Protein AF-A0A357CR13-F1 (afdb_monomer)

Structure (mmCIF, N/CA/C/O backbone):
data_AF-A0A357CR13-F1
#
_entry.id   AF-A0A357CR13-F1
#
loop_
_atom_site.group_PDB
_atom_site.id
_atom_site.type_symbol
_atom_site.label_atom_id
_atom_site.label_alt_id
_atom_site.label_comp_id
_atom_site.label_asym_id
_atom_site.label_entity_id
_atom_site.label_seq_id
_atom_site.pdbx_PDB_ins_code
_atom_site.Cartn_x
_atom_site.Cartn_y
_atom_site.Cartn_z
_atom_site.occupancy
_atom_site.B_iso_or_equiv
_atom_site.auth_seq_id
_atom_site.auth_comp_id
_atom_site.auth_asym_id
_atom_site.auth_atom_id
_atom_site.pdbx_PDB_model_num
ATOM 1 N N . ILE A 1 1 ? -4.375 -8.266 3.089 1.00 84.50 1 ILE A N 1
ATOM 2 C CA . ILE A 1 1 ? -4.238 -6.834 2.730 1.00 84.50 1 ILE A CA 1
ATOM 3 C C . ILE A 1 1 ? -2.777 -6.504 2.501 1.00 84.50 1 ILE A C 1
ATOM 5 O O . ILE A 1 1 ? -2.419 -6.388 1.344 1.00 84.50 1 ILE A O 1
ATOM 9 N N . PHE A 1 2 ? -1.935 -6.434 3.542 1.00 84.94 2 PHE A N 1
ATOM 10 C CA . PHE A 1 2 ? -0.514 -6.100 3.367 1.00 84.94 2 PHE A CA 1
ATOM 11 C C . PHE A 1 2 ? 0.210 -7.053 2.399 1.00 84.94 2 PHE A C 1
ATOM 13 O O . PHE A 1 2 ? 0.783 -6.594 1.421 1.00 84.94 2 PHE A O 1
ATOM 20 N N . LYS A 1 3 ? 0.075 -8.376 2.598 1.00 89.50 3 LYS A N 1
ATOM 21 C CA . LYS A 1 3 ? 0.584 -9.396 1.660 1.00 89.50 3 LYS A CA 1
ATOM 22 C C . LYS A 1 3 ? 0.126 -9.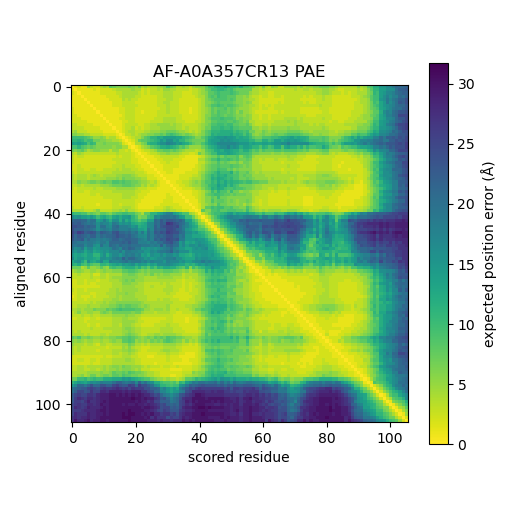144 0.219 1.00 89.50 3 LYS A C 1
ATOM 24 O O . LYS A 1 3 ? 0.949 -9.139 -0.681 1.00 89.50 3 LYS A O 1
ATOM 29 N N . ASP A 1 4 ? -1.174 -8.927 0.023 1.00 89.00 4 ASP A N 1
ATOM 30 C CA . ASP A 1 4 ? -1.768 -8.764 -1.310 1.00 89.00 4 ASP A CA 1
ATOM 31 C C . ASP A 1 4 ? -1.243 -7.497 -2.011 1.00 89.00 4 ASP A C 1
ATOM 33 O O . ASP A 1 4 ? -0.978 -7.522 -3.207 1.00 89.00 4 ASP A O 1
ATOM 37 N N . LEU A 1 5 ? -1.052 -6.402 -1.260 1.00 89.56 5 LEU A N 1
ATOM 38 C CA . LEU A 1 5 ? -0.450 -5.168 -1.776 1.00 89.56 5 LEU A CA 1
ATOM 39 C C . LEU A 1 5 ? 1.020 -5.364 -2.121 1.00 89.56 5 LEU A C 1
ATOM 41 O O . LEU A 1 5 ? 1.441 -4.978 -3.204 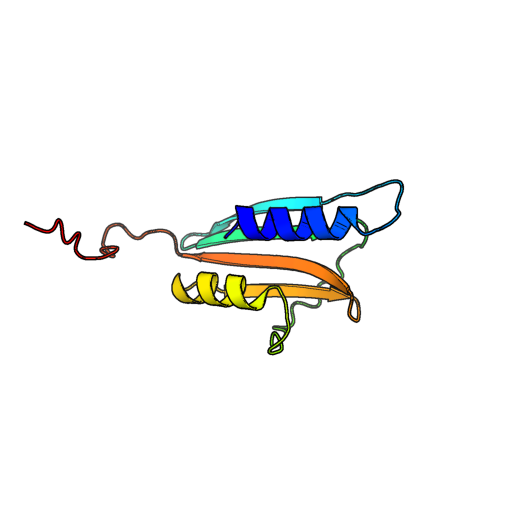1.00 89.56 5 LEU A O 1
ATOM 45 N N . LEU A 1 6 ? 1.796 -5.982 -1.231 1.00 89.75 6 LEU A N 1
ATOM 46 C CA . LEU A 1 6 ? 3.210 -6.228 -1.489 1.00 89.75 6 LEU A CA 1
ATOM 47 C C . LEU A 1 6 ? 3.398 -7.129 -2.716 1.00 89.75 6 LEU A C 1
ATOM 49 O O . LEU A 1 6 ? 4.210 -6.814 -3.575 1.00 89.75 6 LEU A O 1
ATOM 53 N N . GLN A 1 7 ? 2.602 -8.195 -2.841 1.00 91.06 7 GLN A N 1
ATOM 54 C CA . GLN A 1 7 ? 2.610 -9.059 -4.025 1.00 91.06 7 GLN A CA 1
ATOM 55 C C . GLN A 1 7 ? 2.254 -8.292 -5.299 1.00 91.06 7 GLN A C 1
ATOM 57 O O . GLN A 1 7 ? 2.892 -8.506 -6.322 1.00 91.06 7 GLN A O 1
ATOM 62 N N . TYR A 1 8 ? 1.275 -7.385 -5.236 1.00 90.25 8 TYR A N 1
ATOM 63 C CA . TYR A 1 8 ? 0.937 -6.525 -6.366 1.00 90.25 8 TYR A CA 1
ATOM 64 C C . TYR A 1 8 ? 2.121 -5.640 -6.787 1.00 90.25 8 TYR A C 1
ATOM 66 O O . TYR A 1 8 ? 2.451 -5.601 -7.967 1.00 90.25 8 TYR A O 1
ATOM 74 N N . PHE A 1 9 ? 2.784 -4.961 -5.843 1.00 89.06 9 PHE A N 1
ATOM 75 C CA . PHE A 1 9 ? 3.930 -4.096 -6.158 1.00 89.06 9 PHE A CA 1
ATOM 76 C C . PHE A 1 9 ? 5.143 -4.879 -6.666 1.00 89.06 9 PHE A C 1
ATOM 78 O O . PHE A 1 9 ? 5.809 -4.413 -7.583 1.00 89.06 9 PHE A O 1
ATOM 85 N N . VAL A 1 10 ? 5.403 -6.070 -6.120 1.00 89.75 10 VAL A N 1
ATOM 86 C CA . VAL A 1 10 ? 6.465 -6.958 -6.618 1.00 89.75 10 VAL A CA 1
ATOM 87 C C . VAL A 1 10 ? 6.170 -7.397 -8.050 1.00 89.75 10 VAL A C 1
ATOM 89 O O . VAL A 1 10 ? 7.009 -7.198 -8.918 1.00 89.75 10 VAL A O 1
ATOM 92 N N . ALA A 1 11 ? 4.962 -7.902 -8.320 1.00 89.56 11 ALA A N 1
ATOM 93 C CA . ALA A 1 11 ? 4.571 -8.308 -9.669 1.00 89.56 11 ALA A CA 1
ATOM 94 C C . ALA A 1 11 ? 4.623 -7.134 -10.657 1.00 89.56 11 ALA A C 1
ATOM 96 O O . ALA A 1 11 ? 4.994 -7.313 -11.810 1.00 89.56 11 ALA A O 1
ATOM 97 N N . TYR A 1 12 ? 4.271 -5.926 -10.209 1.00 86.31 12 TYR A N 1
ATOM 98 C CA . TYR A 1 12 ? 4.383 -4.721 -11.021 1.00 86.31 12 TYR A CA 1
ATOM 99 C C . TYR A 1 12 ? 5.845 -4.400 -11.371 1.00 86.31 12 TYR A C 1
ATOM 101 O O . TYR A 1 12 ? 6.150 -4.202 -12.543 1.00 86.31 12 TYR A O 1
ATOM 109 N N . GLU A 1 13 ? 6.758 -4.405 -10.395 1.00 85.50 13 GLU A N 1
ATOM 110 C CA . GLU A 1 13 ? 8.192 -4.181 -10.649 1.00 85.50 13 GLU A CA 1
ATOM 111 C C . GLU A 1 13 ? 8.797 -5.244 -11.574 1.00 85.50 13 GLU A C 1
ATOM 113 O O . GLU A 1 13 ? 9.571 -4.905 -12.464 1.00 85.50 13 GLU A O 1
ATOM 118 N N . GLU A 1 14 ? 8.385 -6.508 -11.447 1.00 86.44 14 GLU A N 1
ATOM 119 C CA . GLU A 1 14 ? 8.828 -7.594 -12.335 1.00 86.44 14 GLU A CA 1
ATOM 120 C C . GLU A 1 14 ? 8.446 -7.368 -13.809 1.00 86.44 14 GLU A C 1
ATOM 122 O O . GLU A 1 14 ? 9.120 -7.883 -14.701 1.00 86.44 14 GLU A O 1
ATOM 127 N N . THR A 1 15 ? 7.396 -6.585 -14.099 1.00 85.50 15 THR A N 1
ATOM 128 C CA . THR A 1 15 ? 7.038 -6.229 -15.488 1.00 85.50 15 THR A CA 1
ATOM 129 C C . THR A 1 15 ? 7.918 -5.132 -16.089 1.00 85.50 15 THR A C 1
ATOM 131 O O . THR A 1 15 ? 7.903 -4.933 -17.305 1.00 85.50 15 THR A O 1
ATOM 134 N N . ILE A 1 16 ? 8.687 -4.417 -15.266 1.00 82.50 16 ILE A N 1
ATOM 135 C CA . ILE A 1 16 ? 9.513 -3.290 -15.695 1.00 82.50 16 ILE A CA 1
ATOM 136 C C . ILE A 1 16 ? 10.928 -3.786 -15.975 1.00 82.50 16 ILE A C 1
ATOM 138 O O . ILE A 1 16 ? 11.624 -4.282 -15.090 1.00 82.50 16 ILE A O 1
ATOM 142 N N . VAL A 1 17 ? 11.391 -3.571 -17.207 1.00 79.50 17 VAL A N 1
ATOM 143 C CA . VAL A 1 17 ? 12.780 -3.837 -17.598 1.00 79.50 17 VAL A CA 1
ATOM 144 C C . VAL A 1 17 ? 13.677 -2.752 -16.998 1.00 79.50 17 VAL A C 1
ATOM 146 O O . VAL A 1 17 ? 13.767 -1.640 -17.518 1.00 79.50 17 VAL A O 1
ATOM 149 N N . CYS A 1 18 ? 14.294 -3.054 -15.860 1.00 75.56 18 CYS A N 1
ATOM 150 C CA . CYS A 1 18 ? 15.218 -2.178 -15.146 1.00 75.56 18 CYS A CA 1
ATOM 151 C C . CYS A 1 18 ? 16.254 -3.028 -14.405 1.00 75.56 18 CYS A C 1
ATOM 153 O O . CYS A 1 18 ? 15.922 -4.104 -13.916 1.00 75.56 18 CYS A O 1
ATOM 155 N N . ASP A 1 19 ? 17.485 -2.527 -14.301 1.00 74.88 19 ASP A N 1
ATOM 156 C CA . ASP A 1 19 ? 18.579 -3.224 -13.607 1.00 74.88 19 ASP A CA 1
ATOM 157 C C . ASP A 1 19 ? 18.483 -3.085 -12.079 1.00 74.88 19 ASP A C 1
ATOM 159 O O . ASP A 1 19 ? 19.049 -3.878 -11.328 1.00 74.88 19 ASP A O 1
ATOM 163 N N . GLU A 1 20 ? 17.739 -2.081 -11.612 1.00 76.25 20 GLU A N 1
ATOM 164 C CA . GLU A 1 20 ? 17.502 -1.821 -10.197 1.00 76.25 20 GLU A CA 1
ATOM 165 C C . GLU A 1 20 ? 16.003 -1.716 -9.908 1.00 76.25 20 GLU A C 1
ATOM 167 O O . GLU A 1 20 ? 15.333 -0.772 -10.341 1.00 76.25 20 GLU A O 1
ATOM 172 N N . HIS A 1 21 ? 15.489 -2.656 -9.116 1.00 81.31 21 HIS A N 1
ATOM 173 C CA . HIS A 1 21 ? 14.158 -2.585 -8.515 1.00 81.31 21 HIS A CA 1
ATOM 174 C C . HIS A 1 21 ? 14.305 -2.303 -7.023 1.00 81.31 21 HIS A C 1
ATOM 176 O O . HIS A 1 21 ? 15.034 -2.999 -6.314 1.00 81.31 21 HIS A O 1
ATOM 182 N N . GLN A 1 22 ? 13.614 -1.280 -6.521 1.00 84.88 22 GLN A N 1
ATOM 183 C CA . GLN A 1 22 ? 13.622 -0.957 -5.095 1.00 84.88 22 GLN A CA 1
ATOM 184 C C . GLN A 1 22 ? 12.208 -0.653 -4.613 1.00 84.88 22 GLN A C 1
ATOM 186 O O . GLN A 1 22 ? 11.616 0.365 -4.973 1.00 84.88 22 GLN A O 1
ATOM 191 N N . ILE A 1 23 ? 11.705 -1.517 -3.733 1.00 89.38 23 ILE A N 1
ATOM 192 C CA . ILE A 1 23 ? 10.460 -1.307 -2.997 1.00 89.38 23 ILE A CA 1
ATOM 193 C C . ILE A 1 23 ? 10.826 -0.984 -1.551 1.00 89.38 23 ILE A C 1
ATOM 195 O O . ILE A 1 23 ? 11.492 -1.767 -0.874 1.00 89.38 23 ILE A O 1
ATOM 199 N N . GLN A 1 24 ? 10.377 0.168 -1.073 1.00 90.62 24 GLN A N 1
ATOM 200 C CA . GLN A 1 24 ? 10.467 0.572 0.319 1.00 90.62 24 GLN A CA 1
ATOM 201 C C . GLN A 1 24 ? 9.142 0.277 1.015 1.00 90.62 24 GLN A C 1
ATOM 203 O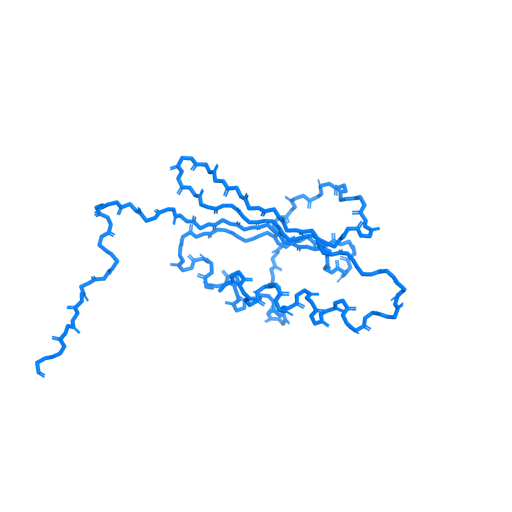 O . GLN A 1 24 ? 8.063 0.602 0.519 1.00 90.62 24 GLN A O 1
ATOM 208 N N . VAL A 1 25 ? 9.242 -0.357 2.178 1.00 92.31 25 VAL A N 1
ATOM 209 C CA . VAL A 1 25 ? 8.109 -0.659 3.044 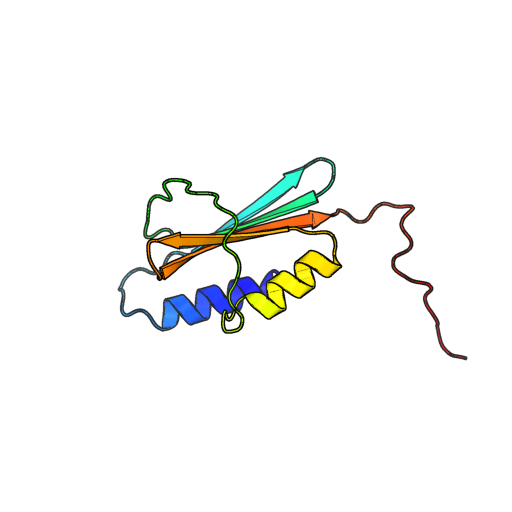1.00 92.31 25 VAL A CA 1
ATOM 210 C C . VAL A 1 25 ? 8.371 -0.001 4.386 1.00 92.31 25 VAL A C 1
ATOM 212 O O . VAL A 1 25 ? 9.360 -0.307 5.048 1.00 92.31 25 VAL A O 1
ATOM 215 N N . GLU A 1 26 ? 7.459 0.863 4.805 1.00 93.50 26 GLU A N 1
ATOM 216 C CA . GLU A 1 26 ? 7.446 1.445 6.139 1.00 93.50 26 GLU A CA 1
ATOM 217 C C . GLU A 1 26 ? 6.205 0.953 6.878 1.00 93.50 26 GLU A C 1
ATOM 219 O O . GLU A 1 26 ? 5.091 0.940 6.342 1.00 93.50 26 GLU A O 1
ATOM 224 N N . VAL A 1 27 ? 6.414 0.538 8.123 1.00 93.44 27 VAL A N 1
ATOM 225 C CA . VAL A 1 27 ? 5.351 0.125 9.034 1.00 93.44 27 VAL A CA 1
ATOM 226 C C . VAL A 1 27 ? 5.514 0.930 10.309 1.00 93.44 27 VAL A C 1
ATOM 228 O O . VAL A 1 27 ? 6.588 0.940 10.910 1.00 93.44 27 VAL A O 1
ATOM 231 N N . SER A 1 28 ? 4.453 1.610 10.711 1.00 93.81 28 SER A N 1
ATOM 232 C CA . SER A 1 28 ? 4.411 2.417 11.924 1.00 93.81 28 SER A CA 1
ATOM 233 C C . SER A 1 28 ? 3.045 2.293 12.591 1.00 93.81 28 SER A C 1
ATOM 235 O O . SER A 1 28 ? 2.146 1.593 12.114 1.00 93.81 28 SER A O 1
ATOM 237 N N . GLU A 1 29 ? 2.884 2.937 13.738 1.00 93.94 29 GLU A N 1
ATOM 238 C CA . GLU A 1 29 ? 1.604 3.006 14.424 1.00 93.94 29 GLU A CA 1
ATOM 239 C C . GLU A 1 29 ? 1.415 4.354 15.116 1.00 93.94 29 GLU A C 1
ATOM 241 O O . GLU A 1 29 ? 2.380 4.989 15.538 1.00 93.94 29 GLU A O 1
ATOM 246 N N . ASP A 1 30 ? 0.154 4.762 15.237 1.00 91.12 30 ASP A N 1
ATOM 247 C CA . ASP A 1 30 ? -0.278 5.830 16.138 1.00 91.12 30 ASP A CA 1
ATOM 248 C C . ASP A 1 30 ? -1.103 5.229 17.296 1.00 91.12 30 ASP A C 1
ATOM 250 O O . ASP A 1 30 ? -1.199 4.008 17.451 1.00 91.12 30 ASP A O 1
ATOM 254 N N . GLU A 1 31 ? -1.705 6.065 18.143 1.00 89.81 31 GLU A N 1
ATOM 255 C CA . GLU A 1 31 ? -2.535 5.612 19.272 1.00 89.81 31 GLU A CA 1
ATOM 256 C C . GLU A 1 31 ? -3.687 4.672 18.846 1.00 89.81 31 GLU A C 1
ATOM 258 O O . GLU A 1 31 ? -4.076 3.764 19.583 1.00 89.81 31 GLU A O 1
ATOM 263 N N . HIS A 1 32 ? -4.207 4.840 17.632 1.00 88.12 32 HIS A N 1
ATOM 264 C CA . HIS A 1 32 ? -5.448 4.242 17.157 1.00 88.12 32 HIS A CA 1
ATOM 2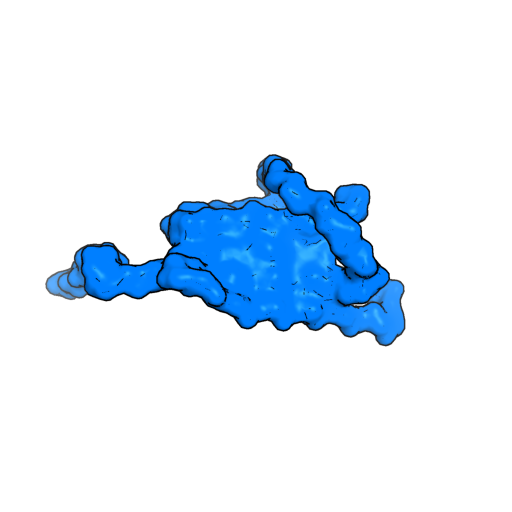65 C C . HIS A 1 32 ? -5.286 3.299 15.960 1.00 88.12 32 HIS A C 1
ATOM 267 O O . HIS A 1 32 ? -6.191 2.498 15.716 1.00 88.12 32 HIS A O 1
ATOM 273 N N . ASN A 1 33 ? -4.182 3.362 15.217 1.00 90.81 33 ASN A N 1
ATOM 274 C CA . ASN A 1 33 ? -4.031 2.723 13.915 1.00 90.81 33 ASN A CA 1
ATOM 275 C C . ASN A 1 33 ? -2.657 2.076 13.731 1.00 90.81 33 ASN A C 1
ATOM 277 O O . ASN A 1 33 ? -1.639 2.574 14.207 1.00 90.81 33 ASN A O 1
ATOM 281 N N . TYR A 1 34 ? -2.642 0.997 12.954 1.00 91.75 34 TYR A N 1
ATOM 282 C CA . TYR A 1 34 ? -1.452 0.546 12.240 1.00 91.75 34 TYR A CA 1
ATOM 283 C C . TYR A 1 34 ? -1.382 1.265 10.898 1.00 91.75 34 TYR A C 1
ATOM 285 O O . TYR A 1 34 ? -2.393 1.344 10.193 1.00 91.75 34 TYR A O 1
ATOM 293 N N . ILE A 1 35 ? -0.201 1.758 10.547 1.00 92.94 35 ILE A N 1
ATOM 294 C CA . ILE A 1 35 ? 0.058 2.580 9.370 1.00 92.94 35 ILE A CA 1
ATOM 295 C C . ILE A 1 35 ? 1.079 1.853 8.493 1.00 92.94 35 ILE A C 1
ATOM 297 O O . ILE A 1 35 ? 2.097 1.355 8.972 1.00 92.94 35 ILE A O 1
ATOM 301 N N . PHE A 1 36 ? 0.789 1.773 7.199 1.00 93.69 36 PHE A N 1
ATOM 302 C CA . PHE A 1 36 ? 1.593 1.055 6.221 1.00 93.69 36 PHE A CA 1
ATOM 303 C C . PHE A 1 36 ? 1.818 1.929 5.000 1.00 93.69 36 PHE A C 1
ATOM 305 O O . PHE A 1 36 ? 0.860 2.421 4.396 1.00 93.69 36 PHE A O 1
ATOM 312 N N . LYS A 1 37 ? 3.073 2.057 4.587 1.00 93.31 37 LYS A N 1
ATOM 313 C CA . LYS A 1 37 ? 3.460 2.763 3.371 1.00 93.31 37 LYS A CA 1
ATOM 314 C C . LYS A 1 37 ? 4.333 1.849 2.524 1.00 93.31 37 LYS A C 1
ATOM 316 O O . LYS A 1 37 ? 5.284 1.255 3.022 1.00 93.31 37 LYS A O 1
ATOM 321 N N . ILE A 1 38 ? 3.970 1.702 1.256 1.00 92.44 38 ILE A N 1
ATOM 322 C CA . ILE A 1 38 ? 4.732 0.941 0.264 1.00 92.44 38 ILE A CA 1
ATOM 323 C C . ILE A 1 38 ? 5.040 1.906 -0.869 1.00 92.44 38 ILE A C 1
ATOM 325 O O . ILE A 1 38 ? 4.114 2.457 -1.460 1.00 92.44 38 ILE A O 1
ATOM 329 N N . THR A 1 39 ? 6.311 2.132 -1.168 1.00 90.25 39 THR A N 1
ATOM 330 C CA . THR A 1 39 ? 6.745 3.048 -2.227 1.00 90.25 39 THR A CA 1
ATOM 331 C C . THR A 1 39 ? 7.789 2.399 -3.115 1.00 90.25 39 THR A C 1
ATOM 333 O O . THR A 1 39 ? 8.612 1.601 -2.672 1.00 90.25 39 THR A O 1
ATOM 336 N N . ARG A 1 40 ? 7.768 2.766 -4.389 1.00 87.38 40 ARG A N 1
ATOM 337 C CA . ARG A 1 40 ? 8.804 2.439 -5.362 1.00 87.38 40 ARG A CA 1
ATOM 338 C C . ARG A 1 40 ? 9.865 3.533 -5.260 1.00 87.38 40 ARG A C 1
ATOM 340 O O . ARG A 1 40 ? 9.573 4.708 -5.461 1.00 87.38 40 ARG A O 1
ATOM 347 N N . LYS A 1 41 ? 11.091 3.178 -4.872 1.00 72.62 41 LYS A N 1
ATOM 348 C CA . LYS A 1 41 ? 12.146 4.136 -4.472 1.00 72.62 41 LYS A CA 1
ATOM 349 C C . LYS A 1 41 ? 12.847 4.818 -5.657 1.00 72.62 41 LYS A C 1
ATOM 351 O O . LYS A 1 41 ? 13.706 5.670 -5.456 1.00 72.62 41 LYS A O 1
ATOM 356 N N . LYS A 1 42 ? 12.457 4.491 -6.892 1.00 63.66 42 LYS A N 1
ATOM 357 C CA . LYS A 1 42 ? 13.004 5.112 -8.106 1.00 63.66 42 LYS A CA 1
ATOM 358 C C . LYS A 1 42 ? 12.690 6.612 -8.204 1.00 63.66 42 LYS A C 1
ATOM 360 O O . LYS A 1 42 ? 13.333 7.314 -8.976 1.00 63.66 42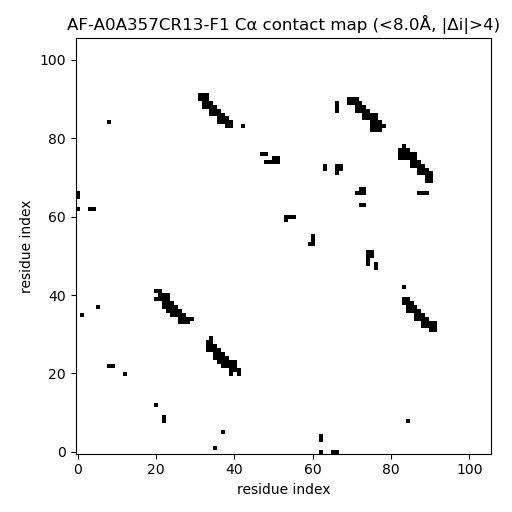 LYS A O 1
ATOM 365 N N . GLU A 1 43 ? 11.751 7.120 -7.404 1.00 54.03 43 GLU A N 1
ATOM 366 C CA . GLU A 1 43 ? 11.320 8.512 -7.459 1.00 54.03 43 GLU A CA 1
ATOM 367 C C . GLU A 1 43 ? 11.238 9.131 -6.063 1.00 54.03 43 GLU A C 1
ATOM 369 O O . GLU A 1 43 ? 10.611 8.589 -5.152 1.00 54.03 43 GLU A O 1
ATOM 374 N N . VAL A 1 44 ? 11.883 10.288 -5.894 1.00 47.22 44 VAL A N 1
ATOM 375 C CA . VAL A 1 44 ? 11.640 11.168 -4.750 1.00 47.22 44 VAL A CA 1
ATOM 376 C C . VAL A 1 44 ? 10.167 11.552 -4.819 1.00 47.22 44 VAL A C 1
ATOM 378 O O . VAL A 1 44 ? 9.751 12.270 -5.725 1.00 47.22 44 VAL A O 1
ATOM 381 N N . VAL A 1 45 ? 9.368 11.002 -3.907 1.00 49.72 45 VAL A N 1
ATOM 382 C CA . VAL A 1 45 ? 7.937 11.284 -3.827 1.00 49.72 45 VAL A CA 1
ATOM 383 C C . VAL A 1 45 ? 7.785 12.723 -3.341 1.00 49.72 45 VAL A C 1
ATOM 385 O O . VAL A 1 45 ? 7.798 12.980 -2.139 1.00 49.72 45 VAL A O 1
ATOM 388 N N . GLU A 1 46 ? 7.665 13.673 -4.267 1.00 45.88 46 GLU A N 1
ATOM 389 C CA . GLU A 1 46 ? 7.043 14.956 -3.957 1.00 45.88 46 GLU A CA 1
ATOM 390 C C . GLU A 1 46 ? 5.577 14.654 -3.633 1.00 45.88 46 GLU A C 1
ATOM 392 O O . GLU A 1 46 ? 4.794 14.228 -4.480 1.00 45.88 46 GLU A O 1
ATOM 397 N N . THR A 1 47 ? 5.248 14.737 -2.348 1.00 45.41 47 THR A N 1
ATOM 398 C CA . THR A 1 47 ? 3.962 14.356 -1.761 1.00 45.41 47 THR A CA 1
ATOM 399 C C . THR A 1 47 ? 2.808 15.171 -2.350 1.00 45.41 47 THR A C 1
ATOM 401 O O . THR A 1 47 ? 2.431 16.211 -1.822 1.00 45.41 47 THR A O 1
ATOM 404 N N . GLY A 1 48 ? 2.209 14.671 -3.428 1.00 47.47 48 GLY A N 1
ATOM 405 C CA . GLY A 1 48 ? 0.825 14.949 -3.797 1.00 47.47 48 GLY A CA 1
ATOM 406 C C . GLY A 1 48 ? -0.078 13.913 -3.134 1.00 47.47 48 GLY A C 1
ATOM 407 O O . GLY A 1 48 ? -0.469 12.937 -3.769 1.00 47.47 48 GLY A O 1
ATOM 408 N N . GLU A 1 49 ? -0.365 14.065 -1.837 1.00 49.28 49 GLU A N 1
ATOM 409 C CA . GLU A 1 49 ? -1.323 13.205 -1.125 1.00 49.28 49 GLU A CA 1
ATOM 410 C C . GLU A 1 49 ? -2.764 13.593 -1.485 1.00 49.28 49 GLU A C 1
ATOM 412 O O . GLU A 1 49 ? -3.537 14.039 -0.637 1.00 49.28 49 GLU A O 1
ATOM 417 N N . GLU A 1 50 ? -3.150 13.453 -2.752 1.00 49.12 50 GLU A N 1
ATOM 418 C CA . GLU A 1 50 ? -4.547 13.634 -3.129 1.00 49.12 50 GLU A CA 1
ATOM 419 C C . GLU A 1 50 ? -5.298 12.297 -3.080 1.00 49.12 50 GLU A C 1
ATOM 421 O O . GLU A 1 50 ? -4.818 11.276 -3.583 1.00 49.12 50 GLU A O 1
ATOM 426 N N . PRO A 1 51 ? -6.491 12.255 -2.461 1.00 50.50 51 PRO A N 1
ATOM 427 C CA . PRO A 1 51 ? -7.338 11.076 -2.502 1.00 50.50 51 PRO A CA 1
ATOM 428 C C . PRO A 1 51 ? -7.811 10.840 -3.940 1.00 50.50 51 PRO A C 1
ATOM 430 O O . PRO A 1 51 ? -8.791 11.427 -4.394 1.00 50.50 51 PRO A O 1
ATOM 433 N N . VAL A 1 52 ? -7.131 9.945 -4.655 1.00 56.34 52 VAL A N 1
ATOM 434 C CA . VAL A 1 52 ? -7.542 9.549 -6.003 1.00 56.34 52 VAL A CA 1
ATOM 435 C C . VAL A 1 52 ? -8.795 8.683 -5.914 1.00 56.34 52 VAL A C 1
ATOM 437 O O . VAL A 1 52 ? -8.841 7.669 -5.206 1.00 56.34 52 VAL A O 1
ATOM 440 N N . ASN A 1 53 ? -9.833 9.079 -6.648 1.00 57.09 53 ASN A N 1
ATOM 441 C CA . ASN A 1 53 ? -11.025 8.264 -6.817 1.00 57.09 53 ASN A CA 1
ATOM 442 C C . ASN A 1 53 ? -10.640 7.059 -7.684 1.00 57.09 53 ASN A C 1
ATOM 444 O O . ASN A 1 53 ? -10.450 7.188 -8.887 1.00 57.09 53 ASN A O 1
ATOM 448 N N . LEU A 1 54 ? -10.434 5.898 -7.057 1.00 64.44 54 LEU A N 1
ATOM 449 C CA . LEU A 1 54 ? -10.063 4.674 -7.766 1.00 64.44 54 LEU A CA 1
ATOM 450 C C . LEU A 1 54 ? -11.189 4.296 -8.742 1.00 64.44 54 LEU A C 1
ATOM 452 O O . LEU A 1 54 ? -12.253 3.833 -8.310 1.00 64.44 54 LEU A O 1
ATOM 456 N N . ASP A 1 55 ? -10.936 4.471 -10.039 1.00 64.12 55 ASP A N 1
ATOM 457 C CA . ASP A 1 55 ? -11.861 4.114 -11.114 1.00 64.12 55 ASP A CA 1
ATOM 458 C C . ASP A 1 55 ? -12.321 2.655 -11.041 1.00 64.12 55 ASP A C 1
ATOM 460 O O . ASP A 1 55 ? -11.732 1.801 -10.363 1.00 64.12 55 ASP A O 1
ATOM 464 N N . ARG A 1 56 ? -13.418 2.344 -11.748 1.00 59.19 56 ARG A N 1
ATOM 465 C CA . ARG A 1 56 ? -14.023 1.003 -11.711 1.00 59.19 56 ARG A CA 1
ATOM 466 C C . ARG A 1 56 ? -13.030 -0.109 -12.041 1.00 59.19 56 ARG A C 1
ATOM 468 O O . ARG A 1 56 ? -13.155 -1.164 -11.407 1.00 59.19 56 ARG A O 1
ATOM 475 N N . ASP A 1 57 ? -12.087 0.170 -12.935 1.00 70.56 57 ASP A N 1
ATOM 476 C CA . ASP A 1 57 ? -11.127 -0.781 -13.499 1.00 70.56 57 ASP A CA 1
ATOM 477 C C . ASP A 1 57 ? -9.772 -0.771 -12.777 1.00 70.56 57 ASP A C 1
ATOM 479 O O . ASP A 1 57 ? -8.859 -1.506 -13.143 1.00 70.56 57 ASP A O 1
ATOM 483 N N . ASN A 1 58 ? -9.634 0.020 -11.707 1.00 75.81 58 ASN A N 1
ATOM 484 C CA . ASN A 1 58 ? -8.387 0.090 -10.966 1.00 75.81 58 ASN A CA 1
ATOM 485 C C . ASN A 1 58 ? -8.111 -1.231 -10.209 1.00 75.81 58 ASN A C 1
ATOM 487 O O . ASN A 1 58 ? -8.936 -1.651 -9.381 1.00 75.81 58 ASN A O 1
ATOM 491 N N . PRO A 1 59 ? -6.939 -1.866 -10.407 1.00 79.75 59 PRO A N 1
ATOM 492 C CA . PRO A 1 59 ? -6.617 -3.165 -9.813 1.00 79.75 59 PRO A CA 1
ATOM 493 C C . PRO A 1 59 ? -6.533 -3.139 -8.278 1.00 79.75 59 PRO A C 1
ATOM 495 O O . PRO A 1 59 ? -6.717 -4.169 -7.628 1.00 79.75 59 PRO A O 1
ATOM 498 N N . LEU A 1 60 ? -6.336 -1.967 -7.664 1.00 85.56 60 LEU A N 1
ATOM 499 C CA . LEU A 1 60 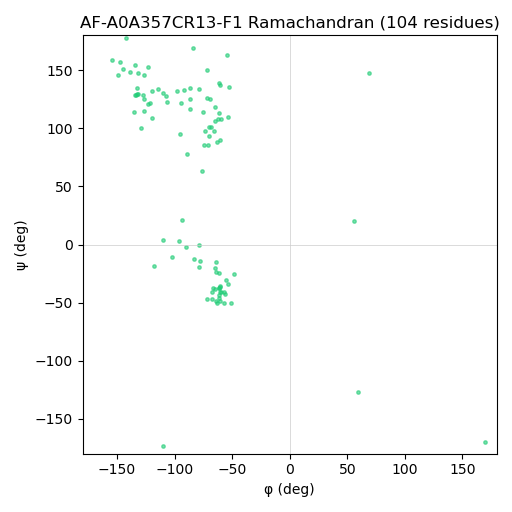? -6.278 -1.798 -6.208 1.00 85.56 60 LEU A CA 1
ATOM 500 C C . LEU A 1 60 ? -7.663 -1.682 -5.561 1.00 85.56 60 LEU A C 1
ATOM 502 O O . LEU A 1 60 ? -7.798 -1.797 -4.338 1.00 85.56 60 LEU A O 1
ATOM 506 N N . ARG A 1 61 ? -8.726 -1.495 -6.350 1.00 86.00 61 ARG A N 1
ATOM 507 C CA . ARG A 1 61 ? -10.094 -1.298 -5.853 1.00 86.00 61 ARG A CA 1
ATOM 508 C C . ARG A 1 61 ? -10.594 -2.425 -4.932 1.00 86.00 61 ARG A C 1
ATOM 510 O O . ARG A 1 61 ? -11.213 -2.103 -3.910 1.00 86.00 61 ARG A O 1
ATOM 517 N N . PRO A 1 62 ? -10.365 -3.728 -5.208 1.00 87.94 62 PRO A N 1
ATOM 518 C CA . PRO A 1 62 ? -10.758 -4.800 -4.290 1.00 87.94 62 PRO A CA 1
ATOM 519 C C . PRO A 1 62 ? -10.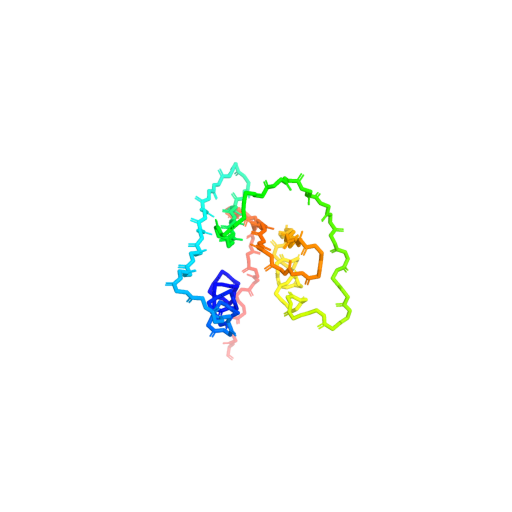057 -4.695 -2.930 1.00 87.94 62 PRO A C 1
ATOM 521 O O . PRO A 1 62 ? -10.675 -4.939 -1.890 1.00 87.94 62 PRO A O 1
ATOM 524 N N . ILE A 1 63 ? -8.787 -4.287 -2.925 1.00 88.44 63 ILE A N 1
ATOM 525 C CA . ILE A 1 63 ? -7.990 -4.117 -1.709 1.00 88.44 63 ILE A CA 1
ATOM 526 C C . ILE A 1 63 ? -8.474 -2.891 -0.928 1.00 88.44 63 ILE A C 1
ATOM 528 O O . ILE A 1 63 ? -8.755 -3.008 0.266 1.00 88.44 63 ILE A O 1
ATOM 532 N N . ALA A 1 64 ? -8.683 -1.756 -1.598 1.00 87.50 64 ALA A N 1
ATOM 533 C CA . ALA A 1 64 ? -9.219 -0.542 -0.985 1.00 87.50 64 ALA A CA 1
ATOM 534 C C . ALA A 1 64 ? -10.588 -0.786 -0.323 1.00 87.50 64 ALA A C 1
ATOM 536 O O . ALA A 1 64 ? -10.831 -0.350 0.804 1.00 87.50 64 ALA A O 1
ATOM 537 N N . LYS A 1 65 ? -11.470 -1.573 -0.961 1.00 88.44 65 LYS A N 1
ATOM 538 C CA . LYS A 1 65 ? -12.749 -1.998 -0.362 1.00 88.44 65 LYS A CA 1
ATOM 539 C C . LYS A 1 65 ? -12.555 -2.807 0.923 1.00 88.44 65 LYS A C 1
ATOM 541 O O . LYS A 1 65 ? -13.313 -2.616 1.871 1.00 88.44 65 LYS A O 1
ATOM 546 N N . ARG A 1 66 ? -11.572 -3.714 0.969 1.00 89.19 66 ARG A N 1
ATOM 547 C CA . ARG A 1 66 ? -11.262 -4.504 2.175 1.00 89.19 66 ARG A CA 1
ATOM 548 C C . ARG A 1 66 ? -10.713 -3.626 3.297 1.00 89.19 66 ARG A C 1
ATOM 550 O O . ARG A 1 66 ? -11.140 -3.798 4.430 1.00 89.19 66 ARG A O 1
ATOM 557 N N . ILE A 1 67 ? -9.849 -2.663 2.980 1.00 87.69 67 ILE A N 1
ATOM 558 C CA . ILE A 1 67 ? -9.330 -1.686 3.951 1.00 87.69 67 ILE A CA 1
ATOM 559 C C . ILE A 1 67 ? -10.476 -0.851 4.531 1.00 87.69 67 ILE A C 1
ATOM 561 O O . ILE A 1 67 ? -10.611 -0.757 5.749 1.00 87.69 67 ILE A O 1
ATOM 565 N N . LYS A 1 68 ? -11.382 -0.352 3.681 1.00 87.12 68 LYS A N 1
ATOM 566 C CA . LYS A 1 68 ? -12.564 0.406 4.117 1.00 87.12 68 LYS A CA 1
ATOM 567 C C . LYS A 1 68 ? -13.497 -0.408 5.026 1.00 87.12 68 LYS A C 1
ATOM 569 O O . LYS A 1 68 ? -14.046 0.143 5.975 1.00 87.12 68 LYS A O 1
ATOM 574 N N . LYS A 1 69 ? -13.660 -1.716 4.774 1.00 86.19 69 LYS A N 1
ATOM 575 C CA . LYS A 1 69 ? -14.426 -2.627 5.653 1.00 86.19 69 LYS A CA 1
ATOM 576 C C . LYS A 1 69 ? -13.810 -2.785 7.045 1.00 86.19 69 LYS A C 1
ATOM 578 O O . LYS A 1 69 ? -14.531 -3.112 7.976 1.00 86.19 69 LYS A O 1
ATOM 583 N N . LEU A 1 70 ? -12.508 -2.547 7.185 1.00 82.94 70 LEU A N 1
ATOM 584 C CA . LEU A 1 70 ? -11.801 -2.547 8.468 1.00 82.94 70 LEU A CA 1
ATOM 585 C C . LEU A 1 70 ? -11.708 -1.142 9.079 1.00 82.94 70 LEU A C 1
ATOM 587 O O . LEU A 1 70 ? -10.818 -0.880 9.883 1.00 82.94 70 LEU A O 1
ATOM 591 N N . HIS A 1 71 ? -12.583 -0.221 8.658 1.00 83.44 71 HIS A N 1
ATOM 592 C CA . HIS A 1 71 ? -12.552 1.194 9.044 1.00 83.44 71 HIS A CA 1
ATOM 593 C C . HIS A 1 71 ? -11.214 1.894 8.748 1.00 83.44 71 HIS A C 1
ATOM 595 O O . HIS A 1 71 ? -10.916 2.948 9.305 1.00 83.44 71 HIS A O 1
ATOM 601 N N . GLY A 1 72 ? -10.419 1.317 7.849 1.00 86.62 72 GLY A N 1
ATOM 602 C CA . GLY A 1 72 ? -9.176 1.891 7.376 1.00 86.62 72 GLY A CA 1
ATOM 603 C C . GLY A 1 72 ? -9.389 2.885 6.242 1.00 86.62 72 GLY A C 1
ATOM 604 O O . GLY A 1 72 ? -10.466 2.954 5.637 1.00 86.62 72 GLY A O 1
ATOM 605 N N . LYS A 1 73 ? -8.330 3.616 5.898 1.00 90.38 73 LYS A N 1
ATOM 606 C CA . LYS A 1 73 ? -8.281 4.436 4.681 1.00 90.38 73 LYS A CA 1
ATOM 607 C C . LYS A 1 73 ? -7.088 4.031 3.822 1.00 90.38 73 LYS A C 1
ATOM 609 O O . LYS A 1 73 ? -6.113 3.491 4.334 1.00 90.38 73 LYS A O 1
ATOM 614 N N . PHE A 1 74 ? -7.209 4.249 2.517 1.00 89.62 74 PHE A N 1
ATOM 615 C CA . PHE A 1 74 ? -6.240 3.844 1.502 1.00 89.62 74 PHE A CA 1
ATOM 616 C C . PHE A 1 74 ? -6.001 5.006 0.538 1.00 89.62 74 PHE A C 1
ATOM 618 O O . PHE A 1 74 ? -6.964 5.551 -0.001 1.00 89.62 74 PHE A O 1
ATOM 625 N N . TYR A 1 75 ? -4.734 5.338 0.329 1.00 89.56 75 TYR A N 1
ATOM 626 C CA . TYR A 1 75 ? -4.246 6.441 -0.488 1.00 89.56 75 TYR A CA 1
ATOM 627 C C . TYR A 1 75 ? -3.200 5.885 -1.453 1.00 89.56 75 TYR A C 1
ATOM 629 O O . TYR A 1 75 ? -2.077 5.602 -1.039 1.00 89.56 75 TYR A O 1
ATOM 637 N N . PRO A 1 76 ? -3.550 5.629 -2.718 1.00 87.44 76 PRO A N 1
ATOM 638 C CA . PRO A 1 76 ? -2.556 5.286 -3.726 1.00 87.44 76 PRO A CA 1
ATOM 639 C C . PRO A 1 76 ? -1.728 6.528 -4.091 1.00 87.44 76 PRO A C 1
ATOM 641 O O . PRO A 1 76 ? -2.236 7.646 -4.057 1.00 87.44 76 PRO A O 1
ATOM 644 N N . PHE A 1 77 ? -0.473 6.326 -4.472 1.00 85.31 77 PHE A N 1
ATOM 645 C CA . PHE A 1 77 ? 0.408 7.374 -4.977 1.00 85.31 77 PHE A CA 1
ATOM 646 C C . PHE A 1 77 ? 0.645 7.159 -6.464 1.00 85.31 77 PHE A C 1
ATOM 648 O O . PHE A 1 77 ? 1.010 6.052 -6.871 1.00 85.31 77 PHE A O 1
ATOM 655 N N . TYR A 1 78 ? 0.474 8.218 -7.249 1.00 81.81 78 TYR A N 1
ATOM 656 C CA . TYR A 1 78 ? 0.667 8.195 -8.693 1.00 81.81 78 TYR A CA 1
ATOM 657 C C . TYR A 1 78 ? 1.624 9.298 -9.138 1.00 81.81 78 TYR A C 1
ATOM 659 O O . TYR A 1 78 ? 1.608 10.394 -8.579 1.00 81.81 78 TYR A O 1
ATOM 667 N N . LYS A 1 79 ? 2.409 9.019 -10.180 1.00 79.25 79 LYS A N 1
ATOM 668 C CA . LYS A 1 79 ? 3.090 10.033 -10.987 1.00 79.25 79 LYS A CA 1
ATOM 669 C C . LYS A 1 79 ? 2.604 9.901 -12.425 1.00 79.25 79 LYS A C 1
ATOM 671 O O . LYS A 1 79 ? 2.909 8.926 -13.106 1.00 79.25 79 LYS A O 1
ATOM 676 N N . GLY A 1 80 ? 1.804 10.867 -12.876 1.00 79.94 80 GLY A N 1
ATOM 677 C CA . GLY A 1 80 ? 1.002 10.681 -14.087 1.00 79.94 80 GLY A CA 1
ATOM 678 C C . GLY A 1 80 ? 0.058 9.489 -13.910 1.00 79.94 80 GLY A C 1
ATOM 679 O O . GLY A 1 80 ? -0.630 9.404 -12.895 1.00 79.94 80 GLY A O 1
ATOM 680 N N . ASP A 1 81 ? 0.088 8.546 -14.850 1.00 77.75 81 ASP A N 1
ATOM 681 C CA . ASP A 1 81 ? -0.706 7.310 -14.793 1.00 77.75 81 ASP A CA 1
ATOM 682 C C . ASP A 1 81 ? 0.029 6.145 -14.096 1.00 77.75 81 ASP A C 1
ATOM 684 O O . ASP A 1 81 ? -0.518 5.050 -13.936 1.00 77.75 81 ASP A O 1
ATOM 688 N N . GLU A 1 82 ? 1.279 6.354 -13.669 1.00 78.88 82 GLU A N 1
ATOM 689 C CA . GLU A 1 82 ? 2.109 5.319 -13.055 1.00 78.88 82 GLU A CA 1
ATOM 690 C C . GLU A 1 82 ? 1.869 5.240 -11.545 1.00 78.88 82 GLU A C 1
ATOM 692 O O . GLU A 1 82 ? 2.016 6.225 -10.823 1.00 78.88 82 GLU A O 1
ATOM 697 N N . LEU A 1 83 ? 1.527 4.050 -11.041 1.00 83.06 83 LEU A N 1
ATOM 698 C CA . LEU A 1 83 ? 1.415 3.812 -9.605 1.00 83.06 83 LEU A CA 1
ATOM 699 C C . LEU A 1 83 ? 2.816 3.697 -8.989 1.00 83.06 83 LEU A C 1
ATOM 701 O O . LEU A 1 83 ? 3.539 2.726 -9.229 1.00 83.06 83 LEU A O 1
ATOM 705 N N . ILE A 1 84 ? 3.167 4.650 -8.132 1.00 86.88 84 ILE A N 1
ATOM 706 C CA . ILE A 1 84 ? 4.480 4.718 -7.471 1.00 86.88 84 ILE A CA 1
ATOM 707 C C . ILE A 1 84 ? 4.441 4.233 -6.020 1.00 86.88 84 ILE A C 1
ATOM 709 O O . ILE A 1 84 ? 5.481 4.027 -5.398 1.00 86.88 84 ILE A O 1
ATOM 713 N N . GLY A 1 85 ? 3.254 4.015 -5.455 1.00 89.69 85 GLY A N 1
ATOM 714 C CA . GLY A 1 85 ? 3.133 3.506 -4.096 1.00 89.69 85 GLY A CA 1
ATOM 715 C C . GLY A 1 85 ? 1.720 3.559 -3.542 1.00 89.69 85 GLY A C 1
ATOM 716 O O . GLY A 1 85 ? 0.748 3.807 -4.251 1.00 89.69 85 GLY A O 1
ATOM 717 N N . CYS A 1 86 ? 1.600 3.304 -2.248 1.00 90.81 86 CYS A N 1
ATOM 718 C CA . CYS A 1 86 ? 0.383 3.529 -1.493 1.00 90.81 86 CYS A CA 1
ATOM 719 C C . CYS A 1 86 ? 0.684 3.757 -0.013 1.00 90.81 86 CYS A C 1
ATOM 721 O O . CYS A 1 86 ? 1.710 3.329 0.518 1.00 90.81 86 CYS A O 1
ATOM 723 N N . HIS A 1 87 ? -0.269 4.383 0.657 1.00 92.19 87 HIS A N 1
ATOM 724 C CA . HIS A 1 87 ? -0.311 4.581 2.089 1.00 92.19 87 HIS A CA 1
ATOM 725 C C . HIS A 1 87 ? -1.693 4.182 2.589 1.00 92.19 87 HIS A C 1
ATOM 727 O O . HIS A 1 87 ? -2.721 4.580 2.040 1.00 92.19 87 HIS A O 1
ATOM 733 N N . PHE A 1 88 ? -1.743 3.339 3.610 1.00 91.81 88 PHE A N 1
ATOM 734 C CA . PHE A 1 88 ? -3.000 2.930 4.205 1.00 91.81 88 PHE A CA 1
ATOM 735 C C . PHE A 1 88 ? -2.863 2.683 5.690 1.00 91.81 88 PHE A C 1
ATOM 737 O O . PHE A 1 88 ? -1.789 2.362 6.193 1.00 91.81 88 PHE A O 1
ATOM 744 N N . TRP A 1 89 ? -3.986 2.783 6.384 1.00 92.25 89 TRP A N 1
ATOM 745 C CA . TRP A 1 89 ? -4.048 2.475 7.801 1.00 92.25 89 TRP A CA 1
ATOM 746 C C . TRP A 1 89 ? -5.247 1.612 8.134 1.00 92.25 89 TRP A C 1
ATOM 748 O O . TRP A 1 89 ? -6.256 1.608 7.425 1.00 92.25 89 TRP A O 1
ATOM 758 N N . VAL A 1 90 ? -5.118 0.867 9.224 1.00 89.94 90 VAL A N 1
ATOM 759 C CA . VAL A 1 90 ? -6.151 -0.015 9.764 1.00 89.94 90 VAL A CA 1
ATOM 760 C C . VAL A 1 90 ? -6.252 0.238 11.260 1.00 89.94 90 VAL A C 1
ATOM 762 O O . VAL A 1 90 ? -5.230 0.316 11.941 1.00 89.94 90 VAL A O 1
ATOM 765 N N . GLY A 1 91 ? -7.476 0.353 11.774 1.00 87.06 91 GLY A N 1
ATOM 766 C CA . GLY A 1 91 ? -7.696 0.564 13.202 1.00 87.06 91 GLY A CA 1
ATOM 767 C C . GLY A 1 91 ? -7.129 -0.585 14.038 1.00 87.06 91 GLY A C 1
ATOM 768 O O . GLY A 1 91 ? -7.304 -1.760 13.702 1.00 87.06 91 GLY A O 1
ATOM 769 N N . LYS A 1 92 ? -6.467 -0.248 15.147 1.00 86.56 92 LYS A N 1
ATOM 770 C CA . LYS A 1 92 ? -6.052 -1.212 16.168 1.00 86.56 92 LYS A CA 1
ATOM 771 C C . LYS A 1 92 ? -7.294 -1.882 16.757 1.00 86.56 92 LYS A C 1
ATOM 773 O O . LYS A 1 92 ? -8.302 -1.223 17.025 1.00 86.56 92 LYS A O 1
ATOM 778 N N . ALA A 1 93 ? -7.219 -3.191 16.989 1.00 76.06 93 ALA A N 1
ATOM 779 C CA . ALA A 1 93 ? -8.290 -3.911 17.664 1.00 76.06 93 ALA A CA 1
ATOM 780 C C . ALA A 1 93 ? -8.466 -3.340 19.082 1.00 76.06 93 ALA A C 1
ATOM 782 O O . ALA A 1 93 ? -7.576 -3.456 19.925 1.00 76.06 93 ALA A O 1
ATOM 783 N N . ARG A 1 94 ? -9.605 -2.695 19.360 1.00 70.38 94 ARG A N 1
ATOM 784 C CA . ARG A 1 94 ? -9.921 -2.218 20.711 1.00 70.38 94 ARG A CA 1
ATOM 785 C C . ARG A 1 94 ? -10.421 -3.397 21.542 1.00 70.38 94 ARG A C 1
ATOM 787 O O . ARG A 1 94 ? -11.312 -4.113 21.097 1.00 70.38 94 ARG A O 1
ATOM 794 N N . ARG A 1 95 ? -9.918 -3.541 22.776 1.00 57.47 95 ARG A N 1
ATOM 795 C CA . ARG A 1 95 ? -10.304 -4.603 23.734 1.00 57.47 95 ARG A CA 1
ATOM 796 C C . ARG A 1 95 ? -11.824 -4.794 23.903 1.00 57.47 95 ARG A C 1
ATOM 798 O O . ARG A 1 95 ? -12.243 -5.896 24.226 1.00 57.47 95 ARG A O 1
ATOM 805 N N . ASN A 1 96 ? -12.630 -3.758 23.646 1.00 53.09 96 ASN A N 1
ATOM 806 C CA . ASN A 1 96 ? -14.088 -3.770 23.831 1.00 53.09 96 ASN A CA 1
ATOM 807 C C . ASN A 1 96 ? -14.897 -3.744 22.521 1.00 53.09 96 ASN A C 1
ATOM 809 O O . ASN A 1 96 ? -16.121 -3.654 22.565 1.00 53.09 96 ASN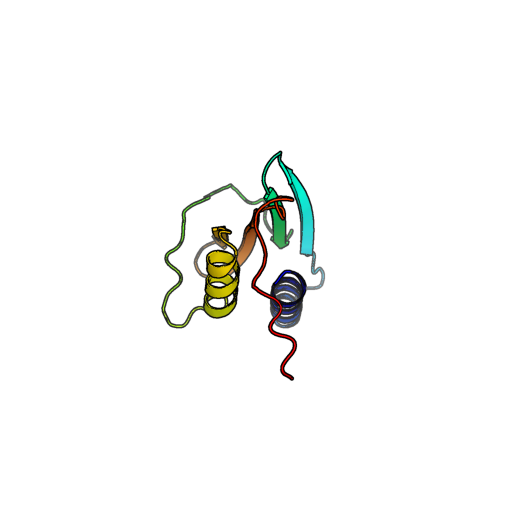 A O 1
ATOM 813 N N . GLN A 1 97 ? -14.252 -3.799 21.354 1.00 51.62 97 GLN A N 1
ATOM 814 C CA . GLN A 1 97 ? -14.955 -3.990 20.086 1.00 51.62 97 GLN A CA 1
ATOM 815 C C . GLN A 1 97 ? -14.923 -5.479 19.766 1.00 51.62 97 GLN A C 1
ATOM 817 O O . GLN A 1 97 ? -13.943 -5.986 19.226 1.00 51.62 97 GLN A O 1
ATOM 822 N N . SER A 1 98 ? -15.986 -6.191 20.150 1.00 44.62 98 SER A N 1
ATOM 823 C CA . SER A 1 98 ? -16.185 -7.584 19.758 1.00 44.62 98 SER A CA 1
ATOM 824 C C . SER A 1 98 ? -16.088 -7.690 18.236 1.00 44.62 98 SER A C 1
ATOM 826 O O . SER A 1 98 ? -16.969 -7.222 17.509 1.00 44.62 98 SER A O 1
ATOM 828 N N . LEU A 1 99 ? -15.017 -8.300 17.742 1.00 50.28 99 LEU A N 1
ATOM 829 C CA . LEU A 1 99 ? -14.922 -8.723 16.355 1.00 50.28 99 LEU A CA 1
ATOM 830 C C . LEU A 1 99 ? -15.809 -9.968 16.210 1.00 50.28 99 LEU A C 1
ATOM 832 O O . LEU A 1 99 ? -15.325 -11.086 16.321 1.00 50.28 99 LEU A O 1
ATOM 836 N N . PHE A 1 100 ? -17.105 -9.727 15.973 1.00 51.66 100 PHE A N 1
ATOM 837 C CA . PHE A 1 100 ? -18.183 -10.697 15.716 1.00 51.66 100 PHE A CA 1
ATOM 838 C C . PHE A 1 100 ? -18.608 -11.586 16.907 1.00 51.66 100 PHE A C 1
ATOM 840 O O . PHE A 1 100 ? -17.778 -11.969 17.730 1.00 51.66 100 PHE A O 1
ATOM 847 N N . PRO A 1 101 ? -19.899 -11.975 17.011 1.00 45.47 101 PRO A N 1
ATOM 848 C CA . PRO A 1 101 ? -20.254 -13.164 17.771 1.00 45.47 101 PRO A CA 1
ATOM 849 C C . PRO A 1 101 ? -19.635 -14.363 17.045 1.00 45.47 101 PRO A C 1
ATOM 851 O O . PRO A 1 101 ? -19.935 -14.624 15.878 1.00 45.47 101 PRO A O 1
ATOM 854 N N . LEU A 1 102 ? -18.733 -15.072 17.720 1.00 44.59 102 LEU A N 1
ATOM 855 C CA . LEU A 1 102 ? -18.292 -16.400 17.311 1.00 44.59 102 LEU A CA 1
ATOM 856 C C . LEU A 1 102 ? -19.510 -17.331 17.377 1.00 44.59 102 LEU A C 1
ATOM 858 O O . LEU A 1 102 ? -19.771 -17.951 18.403 1.00 44.59 102 LEU A O 1
ATOM 862 N N . ASN A 1 103 ? -20.276 -17.412 16.290 1.00 44.34 103 ASN A N 1
ATOM 863 C CA . ASN A 1 103 ? -21.225 -18.500 16.097 1.00 44.34 103 ASN A CA 1
ATOM 864 C C . ASN A 1 103 ? -20.412 -19.767 15.817 1.00 44.34 103 ASN A C 1
ATOM 866 O O . ASN A 1 103 ? -20.153 -20.114 14.665 1.00 44.34 103 ASN A O 1
ATOM 870 N N . PHE A 1 104 ? -19.992 -20.449 16.881 1.00 44.22 104 PHE A N 1
ATOM 871 C CA . PHE A 1 104 ? -19.720 -21.876 16.804 1.00 44.22 104 PHE A CA 1
ATOM 872 C C . PHE A 1 104 ? -21.076 -22.554 16.595 1.00 44.22 104 PHE A C 1
ATOM 874 O O . PHE A 1 104 ? -21.889 -22.621 17.515 1.00 44.22 104 PHE A O 1
ATOM 881 N N . GLY A 1 105 ? -21.354 -22.936 15.346 1.00 42.44 105 GLY A N 1
ATOM 882 C CA . GLY A 1 105 ? -22.516 -23.750 15.008 1.00 42.44 105 GLY A CA 1
ATOM 883 C C . GLY A 1 105 ? -22.541 -25.006 15.877 1.00 42.44 105 GLY A C 1
ATOM 884 O O . GLY A 1 105 ? -21.494 -25.612 16.114 1.00 42.44 105 GLY A O 1
ATOM 885 N N . THR A 1 106 ? -23.730 -25.309 16.391 1.00 40.28 106 THR A N 1
ATOM 886 C CA . THR A 1 106 ? -24.071 -26.550 17.096 1.00 40.28 106 THR A CA 1
ATOM 887 C C . THR A 1 106 ? -24.158 -27.716 16.126 1.00 40.28 106 THR A C 1
ATOM 889 O O . THR A 1 106 ? -24.474 -27.468 14.938 1.00 40.28 106 THR A O 1
#

pLDDT: mean 77.36, std 16.58, range [40.28, 93.94]

Mean predicted aligned error: 9.64 Å

Foldseek 3Di:
DVVVQVVVLVVVQVVDPDPDWDWDWDWDDDPWKTKIKIFTPPDDPPDPQDADPQDPPRPCVVVQVVCVVQVKHKTFDDDVPHTGIIMMIGTDDDPPPPPDDPPPDD

Radius of gyration: 16.15 Å; Cα contacts (8 Å, |Δi|>4): 126; chains: 1; bounding box: 43×42×41 Å

Solvent-accessible surface area (backbone atoms only — not comparable to full-atom values): 6682 Å² total; per-residue (Å²): 102,70,68,59,51,52,52,50,54,51,57,53,52,72,73,50,96,63,98,75,85,51,79,46,76,49,79,52,70,62,101,58,30,40,36,41,36,41,36,43,63,90,50,88,77,77,83,73,87,55,83,70,81,73,50,95,84,40,85,58,45,70,55,47,53,53,37,45,74,52,74,18,54,72,36,63,33,65,60,86,93,44,79,43,33,36,39,35,34,37,55,54,87,52,97,84,60,77,85,63,87,84,77,75,78,130

Secondary structure (DSSP, 8-state):
-HHHHHHHHHHHHHTS--S---EEEEEEE-SSEEEEEEEETTS------------TT-TTHHHHHHHHHTT-EEEEEEETTEEEEEEEEEE---TTS---------

Sequence (106 aa):
IFKDLLQYFVAYEETIVCDEHQIQVEVSEDEHNYIFKITRKKEVVETGEEPVNLDRDNPLRPIAKRIKKLHGKFYPFYKGDELIGCHFWVGKARRNQSLFPLNFGT

Nearest PDB structures (foldseek):
  5iuj-assembly2_E  TM=5.210E-01  e=6.105E-03  Bacillus subtilis subsp. subtilis str. 168
  4biu-assembly2_B  TM=6.751E-01  e=1.070E-01  Escherichia coli K-12
  4biu-assembly1_C  TM=5.849E-01  e=2.426E-01  Escherichia coli K-12
  7cch-assembly1_A-2  TM=6.113E-01  e=6.181E-01  Acinetobacter baumannii
  6e52-assembly1_A  TM=5.252E-01  e=5.187E-01  Saccharomyces cerevisiae S288C